Protein AF-A0A934VZW4-F1 (afdb_monomer_lite)

Foldseek 3Di:
DPVPVLVVCLVVLLCVLLVVLVVQCVVCVPPPVSNVVSVVVLVVQQVVLVVVDDSSNVSSVVSVVVVVVVVVCVVVVVVPPPPDD

Organism: NCBI:txid657651

Sequence (85 aa):
MPYDSQAFLVVIGVALLCGTAIWLWYLARHSFQARAIILILWLIGLAMSVILGGLYVIIMGAATVMLLLFLWLLLVSSRRWPWWL

Structure (mmCIF, N/CA/C/O backbone):
data_AF-A0A934VZW4-F1
#
_entry.id   AF-A0A934VZW4-F1
#
loop_
_atom_site.group_PDB
_atom_site.id
_atom_site.type_symbol
_atom_site.label_atom_id
_atom_site.label_alt_id
_atom_site.label_comp_id
_atom_site.label_asym_id
_atom_site.label_entity_id
_atom_site.label_seq_id
_atom_site.pdbx_PDB_ins_code
_atom_site.Cartn_x
_atom_site.Cartn_y
_atom_site.Cartn_z
_atom_site.occupancy
_atom_site.B_iso_or_equiv
_atom_site.auth_seq_id
_atom_site.auth_comp_id
_atom_site.auth_asym_id
_atom_site.auth_atom_id
_atom_site.pdbx_PDB_model_num
ATOM 1 N N . MET A 1 1 ? 7.530 -11.274 -27.736 1.00 51.34 1 MET A N 1
ATOM 2 C CA . MET A 1 1 ? 6.430 -10.596 -27.019 1.00 51.34 1 MET A CA 1
ATOM 3 C C . MET A 1 1 ? 6.784 -10.567 -25.529 1.00 51.34 1 MET A C 1
ATOM 5 O O . MET A 1 1 ? 6.596 -11.576 -24.873 1.00 51.34 1 MET A O 1
ATOM 9 N N . PRO A 1 2 ? 7.430 -9.503 -25.014 1.00 55.59 2 PRO A N 1
ATOM 10 C CA . PRO A 1 2 ? 7.923 -9.446 -23.626 1.00 55.59 2 PRO A CA 1
ATOM 11 C C . PRO A 1 2 ? 6.978 -8.745 -22.621 1.00 55.59 2 PRO A C 1
ATOM 13 O O . PRO A 1 2 ? 7.390 -8.474 -21.496 1.00 55.59 2 PRO A O 1
ATOM 16 N N . TYR A 1 3 ? 5.740 -8.415 -23.004 1.00 57.84 3 TYR A N 1
ATOM 17 C CA . TYR A 1 3 ? 4.828 -7.591 -22.190 1.00 57.84 3 TYR A CA 1
ATOM 18 C C . TYR A 1 3 ? 3.984 -8.398 -21.185 1.00 57.84 3 TYR A C 1
ATOM 20 O O . TYR A 1 3 ? 3.624 -7.875 -20.131 1.00 57.84 3 TYR A O 1
ATOM 28 N N . ASP A 1 4 ? 3.719 -9.678 -21.466 1.00 65.38 4 ASP A N 1
ATOM 29 C CA . ASP A 1 4 ? 2.828 -10.514 -20.647 1.00 65.38 4 ASP A CA 1
ATOM 30 C C . ASP A 1 4 ? 3.395 -10.805 -19.250 1.00 65.38 4 ASP A C 1
ATOM 32 O O . ASP A 1 4 ? 2.670 -10.776 -18.256 1.00 65.38 4 ASP A O 1
ATOM 36 N N . SER A 1 5 ? 4.709 -11.015 -19.140 1.00 70.88 5 SER A N 1
ATOM 37 C CA . SER A 1 5 ? 5.367 -11.305 -17.859 1.00 70.88 5 SER A CA 1
ATOM 38 C C . SER A 1 5 ? 5.350 -10.108 -16.905 1.00 70.88 5 SER A C 1
ATOM 40 O O . SER A 1 5 ? 5.168 -10.279 -15.700 1.00 70.88 5 SER A O 1
ATOM 42 N N . GLN A 1 6 ? 5.482 -8.888 -17.431 1.00 69.56 6 GLN A N 1
ATOM 43 C CA . GLN A 1 6 ? 5.433 -7.662 -16.631 1.00 69.56 6 GLN A CA 1
ATOM 44 C C . GLN A 1 6 ? 4.020 -7.389 -16.113 1.00 69.56 6 GLN A C 1
ATOM 46 O O . GLN A 1 6 ? 3.848 -7.088 -14.934 1.00 69.56 6 GLN A O 1
ATOM 51 N N . ALA A 1 7 ? 3.005 -7.555 -16.965 1.00 68.88 7 ALA A N 1
ATOM 52 C CA . ALA A 1 7 ? 1.609 -7.414 -16.564 1.00 68.88 7 ALA A CA 1
ATOM 53 C C . ALA A 1 7 ? 1.222 -8.437 -15.482 1.00 68.88 7 ALA A C 1
ATOM 55 O O . ALA A 1 7 ? 0.559 -8.088 -14.507 1.00 68.88 7 ALA A O 1
ATOM 56 N N . PHE A 1 8 ? 1.697 -9.680 -15.597 1.00 76.12 8 PHE A N 1
ATOM 57 C CA . PHE A 1 8 ? 1.434 -10.724 -14.607 1.00 76.12 8 PHE A CA 1
ATOM 58 C C . PHE A 1 8 ? 2.046 -10.398 -13.234 1.00 76.12 8 PHE A C 1
ATOM 60 O O . PHE A 1 8 ? 1.384 -10.541 -12.204 1.00 76.12 8 PHE A O 1
ATOM 67 N N . LEU A 1 9 ? 3.280 -9.879 -13.212 1.00 74.25 9 LEU A N 1
ATOM 68 C CA . LEU A 1 9 ? 3.941 -9.424 -11.984 1.00 74.25 9 LEU A CA 1
ATOM 69 C C . LEU A 1 9 ? 3.215 -8.239 -11.337 1.00 74.25 9 LEU A C 1
ATOM 71 O O . LEU A 1 9 ? 3.093 -8.194 -10.114 1.00 74.25 9 LEU A O 1
ATOM 75 N N . VAL A 1 10 ? 2.691 -7.311 -12.144 1.00 71.25 10 VAL A N 1
ATOM 76 C CA . VAL A 1 10 ? 1.872 -6.189 -11.659 1.00 71.25 10 VAL A CA 1
ATOM 77 C C . VAL A 1 10 ? 0.606 -6.702 -10.990 1.00 71.25 10 VAL A C 1
ATOM 79 O O . VAL A 1 10 ? 0.326 -6.323 -9.858 1.00 71.25 10 VAL A O 1
ATOM 82 N N . VAL A 1 11 ? -0.137 -7.592 -11.648 1.00 75.06 11 VAL A N 1
ATOM 83 C CA . VAL A 1 11 ? -1.400 -8.125 -11.116 1.00 75.06 11 VAL A CA 1
ATOM 84 C C . VAL A 1 11 ? -1.173 -8.877 -9.804 1.00 75.06 11 VAL A C 1
ATOM 86 O O . VAL A 1 11 ? -1.886 -8.636 -8.830 1.00 75.06 11 VAL A O 1
ATOM 89 N N . ILE A 1 12 ? -0.148 -9.731 -9.743 1.00 81.50 12 ILE A N 1
ATOM 90 C CA . ILE A 1 12 ? 0.209 -10.468 -8.523 1.00 81.50 12 ILE A CA 1
ATOM 91 C C . ILE A 1 12 ? 0.648 -9.509 -7.412 1.00 81.50 12 ILE A C 1
ATOM 93 O O . ILE A 1 12 ? 0.184 -9.635 -6.278 1.00 81.50 12 ILE A O 1
ATOM 97 N N . GLY A 1 13 ? 1.497 -8.530 -7.735 1.00 75.81 13 GLY A N 1
ATOM 98 C CA . GLY A 1 13 ? 1.970 -7.528 -6.783 1.00 75.81 13 GLY A CA 1
ATOM 99 C C . GLY A 1 13 ? 0.828 -6.703 -6.190 1.00 75.81 13 GLY A C 1
ATOM 100 O O . GLY A 1 13 ? 0.744 -6.563 -4.971 1.00 75.81 13 GLY A O 1
ATOM 101 N N . VAL A 1 14 ? -0.095 -6.219 -7.029 1.00 75.88 14 VAL A N 1
ATOM 102 C CA . VAL A 1 14 ? -1.284 -5.476 -6.580 1.00 75.88 14 VAL A CA 1
ATOM 103 C C . VAL A 1 14 ? -2.175 -6.361 -5.708 1.00 75.88 14 VAL A C 1
ATOM 105 O O . VAL A 1 14 ? -2.575 -5.933 -4.627 1.00 75.88 14 VAL A O 1
ATOM 108 N N . ALA A 1 15 ? -2.460 -7.598 -6.126 1.00 77.75 15 ALA A N 1
ATOM 109 C CA . ALA A 1 15 ? -3.321 -8.509 -5.372 1.00 77.75 15 ALA A CA 1
ATOM 110 C C . ALA A 1 15 ? -2.750 -8.837 -3.981 1.00 77.75 15 ALA A C 1
ATOM 112 O O . ALA A 1 15 ? -3.484 -8.808 -2.993 1.00 77.75 15 ALA A O 1
ATOM 113 N N . LEU A 1 16 ? -1.439 -9.085 -3.885 1.00 81.31 16 LEU A N 1
ATOM 114 C CA . LEU A 1 16 ? -0.745 -9.320 -2.615 1.00 81.31 16 LEU A CA 1
ATOM 115 C C . LEU A 1 16 ? -0.764 -8.081 -1.714 1.00 81.31 16 LEU A C 1
ATOM 117 O O . LEU A 1 16 ? -1.061 -8.198 -0.524 1.00 81.31 16 LEU A O 1
ATOM 121 N N . LEU A 1 17 ? -0.488 -6.894 -2.260 1.00 79.81 17 LEU A N 1
ATOM 122 C CA . LEU A 1 17 ? -0.488 -5.644 -1.493 1.00 79.81 17 LEU A CA 1
ATOM 123 C C . LEU A 1 17 ? -1.888 -5.276 -0.992 1.00 79.81 17 LEU A C 1
ATOM 125 O O . LEU A 1 17 ? -2.062 -4.964 0.183 1.00 79.81 17 LEU A O 1
ATOM 129 N N . CYS A 1 18 ? -2.907 -5.367 -1.847 1.00 78.81 18 CYS A N 1
ATOM 130 C CA . CYS A 1 18 ? -4.290 -5.126 -1.444 1.00 78.81 18 CYS A CA 1
ATOM 131 C C . CYS A 1 18 ? -4.785 -6.185 -0.449 1.00 78.81 18 CYS A C 1
ATOM 133 O O . CYS A 1 18 ? -5.402 -5.832 0.554 1.00 78.81 18 CYS A O 1
ATOM 135 N N . GLY A 1 19 ? -4.485 -7.467 -0.676 1.00 79.44 19 GLY A N 1
ATOM 136 C CA . GLY A 1 19 ? -4.877 -8.551 0.225 1.00 79.44 19 GLY A CA 1
ATOM 137 C C . GLY A 1 19 ? -4.261 -8.410 1.618 1.00 79.44 19 GLY A C 1
ATOM 138 O O . GLY A 1 19 ? -4.969 -8.498 2.621 1.00 79.44 19 GLY A O 1
ATOM 139 N N . THR A 1 20 ? -2.960 -8.115 1.693 1.00 80.50 20 THR A N 1
ATOM 140 C CA . THR A 1 20 ? -2.262 -7.884 2.970 1.00 80.50 20 THR A CA 1
ATOM 141 C C . THR A 1 20 ? -2.760 -6.629 3.679 1.00 80.50 20 THR A C 1
ATOM 143 O O . THR A 1 20 ? -2.979 -6.670 4.889 1.00 80.50 20 THR A O 1
ATOM 146 N N . ALA A 1 21 ? -3.025 -5.542 2.949 1.00 76.44 21 ALA A N 1
ATOM 147 C CA . ALA A 1 21 ? -3.597 -4.329 3.524 1.00 76.44 21 ALA A CA 1
ATOM 148 C C . ALA A 1 21 ? -4.993 -4.575 4.122 1.00 76.44 21 ALA A C 1
ATOM 150 O O . ALA A 1 21 ? -5.251 -4.151 5.248 1.00 76.44 21 ALA A O 1
ATOM 151 N N . ILE A 1 22 ? -5.872 -5.306 3.425 1.00 79.44 22 ILE A N 1
ATOM 152 C CA . ILE A 1 22 ? -7.212 -5.663 3.926 1.00 79.44 22 ILE A CA 1
ATOM 153 C C . ILE A 1 22 ? -7.108 -6.569 5.159 1.00 79.44 22 ILE A C 1
ATOM 155 O O . ILE A 1 22 ? -7.804 -6.343 6.151 1.00 79.44 22 ILE A O 1
ATOM 159 N N . TRP A 1 23 ? -6.217 -7.563 5.125 1.00 81.00 23 TRP A N 1
ATOM 160 C CA . TRP A 1 23 ? -5.984 -8.465 6.253 1.00 81.00 23 TRP A CA 1
ATOM 161 C C . TRP A 1 23 ? -5.514 -7.708 7.499 1.00 81.00 23 TRP A C 1
ATOM 163 O O . TRP A 1 23 ? -6.081 -7.864 8.583 1.00 81.00 23 TRP A O 1
ATOM 173 N N . LEU A 1 24 ? -4.514 -6.838 7.343 1.00 79.06 24 LEU A N 1
ATOM 174 C CA . LEU A 1 24 ? -3.995 -6.000 8.422 1.00 79.06 24 LEU A CA 1
ATOM 175 C C . LEU A 1 24 ? -5.059 -5.029 8.938 1.00 79.06 24 LEU A C 1
ATOM 177 O O . LEU A 1 24 ? -5.170 -4.834 10.146 1.00 79.06 24 LEU A O 1
ATOM 181 N N . TRP A 1 25 ? -5.884 -4.466 8.053 1.00 78.19 25 TRP A N 1
ATOM 182 C CA . TRP A 1 25 ? -6.987 -3.584 8.431 1.00 78.19 25 TRP A CA 1
ATOM 183 C C . TRP A 1 25 ? -8.047 -4.303 9.273 1.00 78.19 25 TRP A C 1
ATOM 185 O O . TRP A 1 25 ? -8.540 -3.749 10.258 1.00 78.19 25 TRP A O 1
ATOM 195 N N . TYR A 1 26 ? -8.367 -5.555 8.929 1.00 79.75 26 TYR A N 1
ATOM 196 C CA . TYR A 1 26 ? -9.270 -6.399 9.712 1.00 79.75 26 TYR A CA 1
ATOM 197 C C . TYR A 1 26 ? -8.683 -6.742 11.088 1.00 79.75 26 TYR A C 1
ATOM 199 O O . TYR A 1 26 ? -9.388 -6.669 12.097 1.00 79.75 26 TYR A O 1
ATOM 207 N N . LEU A 1 27 ? -7.382 -7.044 11.151 1.00 81.12 27 LEU A N 1
ATOM 208 C CA . LEU A 1 27 ? -6.674 -7.294 12.410 1.00 81.12 27 LEU A CA 1
ATOM 209 C C . LEU A 1 27 ? -6.640 -6.039 13.301 1.00 81.12 27 LEU A C 1
ATOM 211 O O . LEU A 1 27 ? -6.879 -6.105 14.505 1.00 81.12 27 LEU A O 1
ATOM 215 N N . ALA A 1 28 ? -6.424 -4.873 12.692 1.00 76.75 28 ALA A N 1
ATOM 216 C CA . ALA A 1 28 ? -6.367 -3.569 13.344 1.00 76.75 28 ALA A CA 1
ATOM 217 C C . ALA A 1 28 ? -7.750 -2.958 13.639 1.00 76.75 28 ALA A C 1
ATOM 219 O O . ALA A 1 28 ? -7.851 -1.781 14.002 1.00 76.75 28 ALA A O 1
ATOM 220 N N . ARG A 1 29 ? -8.847 -3.719 13.507 1.00 75.31 29 ARG A N 1
ATOM 221 C CA . ARG A 1 29 ? -10.206 -3.176 13.664 1.00 75.31 29 ARG A CA 1
ATOM 222 C C . ARG A 1 29 ? -10.456 -2.536 15.034 1.00 75.31 29 ARG A C 1
ATOM 224 O O . ARG A 1 29 ? -11.232 -1.589 15.100 1.00 75.31 29 ARG A O 1
ATOM 231 N N . HIS A 1 30 ? -9.778 -3.015 16.078 1.00 74.75 30 HIS A N 1
ATOM 232 C CA . HIS A 1 30 ? -9.969 -2.601 17.473 1.00 74.75 30 HIS A CA 1
ATOM 233 C C . HIS A 1 30 ? -9.067 -1.447 17.934 1.00 74.75 30 HIS A C 1
ATOM 235 O O . HIS A 1 30 ? -9.265 -0.942 19.032 1.00 74.75 30 HIS A O 1
ATOM 241 N N . SER A 1 31 ? -8.093 -1.002 17.129 1.00 77.44 31 SER A N 1
ATOM 242 C CA . SER A 1 31 ? -7.170 0.068 17.534 1.00 77.44 31 SER A CA 1
ATOM 243 C C . SER A 1 31 ? -6.905 1.070 16.414 1.00 77.44 31 SER A C 1
ATOM 245 O O . SER A 1 31 ? -6.404 0.726 15.343 1.00 77.44 31 SER A O 1
ATOM 247 N N . PHE A 1 32 ? -7.187 2.346 16.696 1.00 75.94 32 PHE A N 1
ATOM 248 C CA . PHE A 1 32 ? -6.870 3.460 15.798 1.00 75.94 32 PHE A CA 1
ATOM 249 C C . PHE A 1 32 ? -5.363 3.593 15.543 1.00 75.94 32 PHE A C 1
ATOM 251 O O . PHE A 1 32 ? -4.965 3.881 14.415 1.00 75.94 32 PHE A O 1
ATOM 258 N N . GLN A 1 33 ? -4.523 3.325 16.550 1.00 78.88 33 GLN A N 1
ATOM 259 C CA . GLN A 1 33 ? -3.066 3.354 16.389 1.00 78.88 33 GLN A CA 1
ATOM 260 C C . GLN A 1 33 ? -2.589 2.296 15.390 1.00 78.88 33 GLN A C 1
ATOM 262 O O . GLN A 1 33 ? -1.770 2.597 14.526 1.00 78.88 33 GLN A O 1
ATOM 267 N N . ALA A 1 34 ? -3.143 1.082 15.447 1.00 75.94 34 ALA A N 1
ATOM 268 C CA . ALA A 1 34 ? -2.771 0.014 14.522 1.00 75.94 34 ALA A CA 1
ATOM 269 C C . ALA A 1 34 ? -3.128 0.368 13.066 1.00 75.94 34 ALA A C 1
ATOM 271 O O . ALA A 1 34 ? -2.324 0.147 12.163 1.00 75.94 34 ALA A O 1
ATOM 272 N N . ARG A 1 35 ? -4.286 1.004 12.834 1.00 79.00 35 ARG A N 1
ATOM 273 C CA . ARG A 1 35 ? -4.669 1.501 11.498 1.00 79.00 35 ARG A CA 1
ATOM 274 C C . ARG A 1 35 ? -3.731 2.602 10.997 1.00 79.00 35 ARG A C 1
ATOM 276 O O . ARG A 1 35 ? -3.362 2.594 9.827 1.00 79.00 35 ARG A O 1
ATOM 283 N N . ALA A 1 36 ? -3.312 3.518 11.873 1.00 76.44 36 ALA A N 1
ATOM 284 C CA . ALA A 1 36 ? -2.362 4.574 11.523 1.00 76.44 36 ALA A CA 1
ATOM 285 C C . ALA A 1 36 ? -0.988 4.006 11.127 1.00 76.44 36 ALA A C 1
ATOM 287 O O . ALA A 1 36 ? -0.412 4.438 10.133 1.00 76.44 36 ALA A O 1
ATOM 288 N N . ILE A 1 37 ? -0.496 2.992 11.846 1.00 81.44 37 ILE A N 1
ATOM 289 C CA . ILE A 1 37 ? 0.772 2.315 11.532 1.00 81.44 37 ILE A CA 1
ATOM 290 C C . ILE A 1 37 ? 0.714 1.640 10.156 1.00 81.44 37 ILE A C 1
ATOM 292 O O . ILE A 1 37 ? 1.666 1.756 9.387 1.00 81.44 37 ILE A O 1
ATOM 296 N N . ILE A 1 38 ? -0.406 0.995 9.811 1.00 82.50 38 ILE A N 1
ATOM 297 C CA . ILE A 1 38 ? -0.605 0.393 8.482 1.00 82.50 38 ILE A CA 1
ATOM 298 C C . ILE A 1 38 ? -0.514 1.463 7.389 1.00 82.50 38 ILE A C 1
ATOM 300 O O . ILE A 1 38 ? 0.190 1.265 6.404 1.00 82.50 38 ILE A O 1
ATOM 304 N N . LEU A 1 39 ? -1.169 2.613 7.576 1.00 78.88 39 LEU A N 1
ATOM 305 C CA . LEU A 1 39 ? -1.104 3.720 6.616 1.00 78.88 39 LEU A CA 1
ATOM 306 C C . LEU A 1 39 ? 0.313 4.291 6.478 1.00 78.88 39 LEU A C 1
ATOM 308 O O . LEU A 1 39 ? 0.735 4.592 5.365 1.00 78.88 39 LEU A O 1
ATOM 312 N N . ILE A 1 40 ? 1.061 4.404 7.580 1.00 80.12 40 ILE A N 1
ATOM 313 C CA . ILE A 1 40 ? 2.457 4.867 7.566 1.00 80.12 40 ILE A CA 1
ATOM 314 C C . ILE A 1 40 ? 3.34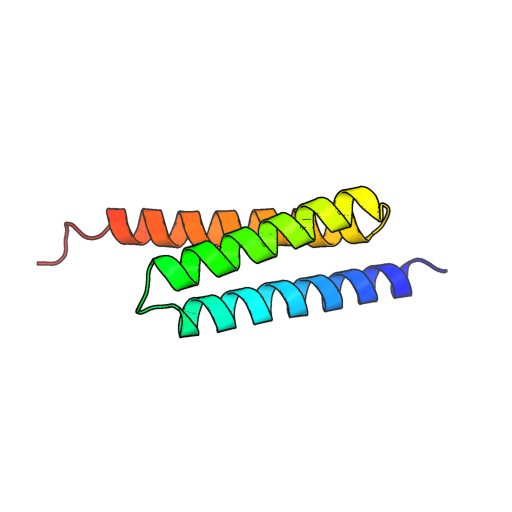6 3.880 6.804 1.00 80.12 40 ILE A C 1
ATOM 316 O O . ILE A 1 40 ? 4.072 4.287 5.900 1.00 80.12 40 ILE A O 1
ATOM 320 N N . LEU A 1 41 ? 3.263 2.583 7.120 1.00 80.12 41 LEU A N 1
ATOM 321 C CA . LEU A 1 41 ? 3.995 1.527 6.408 1.00 80.12 41 LEU A CA 1
ATOM 322 C C . LEU A 1 41 ? 3.680 1.543 4.912 1.00 80.12 41 LEU A C 1
ATOM 324 O O . LEU A 1 41 ? 4.560 1.345 4.074 1.00 80.12 41 LEU A O 1
ATOM 328 N N . TRP A 1 42 ? 2.429 1.830 4.575 1.00 83.12 42 TRP A N 1
ATOM 329 C CA . TRP A 1 42 ? 1.986 1.874 3.199 1.00 83.12 42 TRP A CA 1
ATOM 330 C C . TRP A 1 42 ? 2.474 3.119 2.445 1.00 83.12 42 TRP A C 1
ATOM 332 O O . TRP A 1 42 ? 2.936 2.998 1.310 1.00 83.12 42 TRP A O 1
ATOM 342 N N . LEU A 1 43 ? 2.493 4.287 3.098 1.00 77.31 43 LEU A N 1
ATOM 343 C CA . LEU A 1 43 ? 3.127 5.507 2.583 1.00 77.31 43 LEU A CA 1
ATOM 344 C C . LEU A 1 43 ? 4.631 5.325 2.354 1.00 77.31 43 LEU A C 1
ATOM 346 O O . LEU A 1 43 ? 5.152 5.796 1.345 1.00 77.31 43 LEU A O 1
ATOM 350 N N . ILE A 1 44 ? 5.325 4.614 3.247 1.00 82.50 44 ILE A N 1
ATOM 351 C CA . ILE A 1 44 ? 6.747 4.284 3.076 1.00 82.50 44 ILE A CA 1
ATOM 352 C C . ILE A 1 44 ? 6.943 3.410 1.834 1.00 82.50 44 ILE A C 1
ATOM 354 O O . ILE A 1 44 ? 7.821 3.694 1.019 1.00 82.50 44 ILE A O 1
ATOM 358 N N . GLY A 1 45 ? 6.104 2.386 1.645 1.00 79.38 45 GLY A N 1
ATOM 359 C CA . GLY A 1 45 ? 6.129 1.567 0.431 1.00 79.38 45 GLY A CA 1
ATOM 360 C C . GLY A 1 45 ? 5.881 2.393 -0.835 1.00 79.38 45 GLY A C 1
ATOM 361 O O . GLY A 1 45 ? 6.529 2.171 -1.857 1.00 79.38 45 GLY A O 1
ATOM 362 N N . LEU A 1 46 ? 4.975 3.373 -0.768 1.00 79.44 46 LEU A N 1
ATOM 363 C CA . LEU A 1 46 ? 4.670 4.271 -1.880 1.00 79.44 46 LEU A CA 1
ATOM 364 C C . LEU A 1 46 ? 5.884 5.146 -2.203 1.00 79.44 46 LEU A C 1
ATOM 366 O O . LEU A 1 46 ? 6.314 5.186 -3.353 1.00 79.44 46 LEU A O 1
ATOM 370 N N . ALA A 1 47 ? 6.504 5.761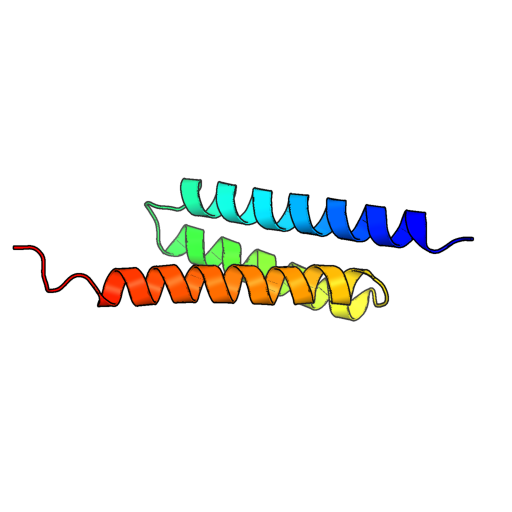 -1.198 1.00 76.69 47 ALA A N 1
ATOM 371 C CA . ALA A 1 47 ? 7.721 6.549 -1.374 1.00 76.69 47 ALA A CA 1
ATOM 372 C C . ALA A 1 47 ? 8.866 5.713 -1.972 1.00 76.69 47 ALA A C 1
ATOM 374 O O . ALA A 1 47 ? 9.515 6.145 -2.923 1.00 76.69 47 ALA A O 1
ATOM 375 N N . MET A 1 48 ? 9.059 4.482 -1.489 1.00 76.44 48 MET A N 1
ATOM 376 C CA . MET A 1 48 ? 10.043 3.551 -2.051 1.00 76.44 48 MET A CA 1
ATOM 377 C C . MET A 1 48 ? 9.731 3.187 -3.504 1.00 76.44 48 MET A C 1
ATOM 379 O O . MET A 1 48 ? 10.645 3.098 -4.317 1.00 76.44 48 MET A O 1
ATOM 383 N N . SER A 1 49 ? 8.456 3.042 -3.872 1.00 78.06 49 SER A N 1
ATOM 384 C CA . SER A 1 49 ? 8.079 2.750 -5.259 1.00 78.06 49 SER A CA 1
ATOM 385 C C . SER A 1 49 ? 8.468 3.868 -6.227 1.00 78.06 49 SER A C 1
ATOM 387 O O . SER A 1 49 ? 8.920 3.575 -7.332 1.00 78.06 49 SER A O 1
ATOM 389 N N . VAL A 1 50 ? 8.372 5.133 -5.796 1.00 77.00 50 VAL A N 1
ATOM 390 C CA . VAL A 1 50 ? 8.806 6.307 -6.576 1.00 77.00 50 VAL A CA 1
ATOM 391 C C . VAL A 1 50 ? 10.316 6.280 -6.800 1.00 77.00 50 VAL A C 1
ATOM 393 O O . VAL A 1 50 ? 10.769 6.574 -7.902 1.00 77.00 50 VAL A O 1
ATOM 396 N N . ILE A 1 51 ? 11.082 5.886 -5.779 1.00 78.38 51 ILE A N 1
ATOM 397 C CA . ILE A 1 51 ? 12.547 5.795 -5.845 1.00 78.38 51 ILE A CA 1
ATOM 398 C C . ILE A 1 51 ? 12.991 4.649 -6.761 1.00 78.38 51 ILE A C 1
ATOM 400 O O . ILE A 1 51 ? 13.900 4.835 -7.566 1.00 78.38 51 ILE A O 1
ATOM 404 N N . LEU A 1 52 ? 12.361 3.472 -6.658 1.00 74.38 52 LEU A N 1
ATOM 405 C CA . LEU A 1 52 ? 12.710 2.322 -7.500 1.00 74.38 52 LEU A CA 1
ATOM 406 C C . LEU A 1 52 ? 12.334 2.530 -8.976 1.00 74.38 52 LEU A C 1
ATOM 408 O O . LEU A 1 52 ? 12.997 1.970 -9.846 1.00 74.38 52 LEU A O 1
ATOM 412 N N . GLY A 1 53 ? 11.310 3.340 -9.266 1.00 66.00 53 GLY A N 1
ATOM 413 C CA . GLY A 1 53 ? 10.888 3.657 -10.631 1.00 66.00 53 GLY A CA 1
ATOM 414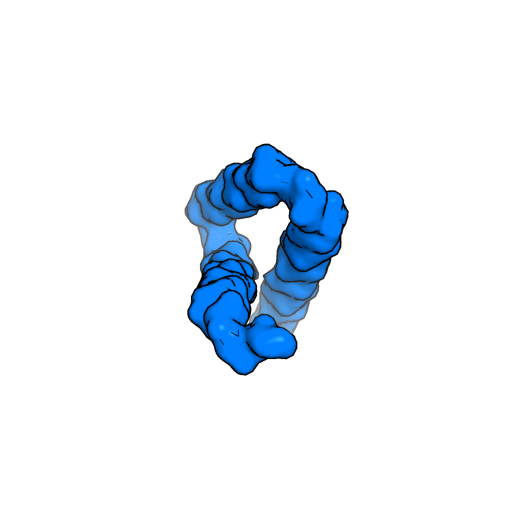 C C . GLY A 1 53 ? 10.365 2.448 -11.431 1.00 66.00 53 GLY A C 1
ATOM 415 O O . GLY A 1 53 ? 10.451 1.290 -11.025 1.00 66.00 53 GLY A O 1
ATOM 416 N N . GLY A 1 54 ? 9.761 2.706 -12.594 1.00 75.75 54 GLY A N 1
ATOM 417 C CA . GLY A 1 54 ? 9.241 1.654 -13.482 1.00 75.75 54 GLY A CA 1
ATOM 418 C C . GLY A 1 54 ? 7.867 1.102 -13.071 1.00 75.75 54 GLY A C 1
ATOM 419 O O . GLY A 1 54 ? 6.946 1.861 -12.774 1.00 75.75 54 GLY A O 1
ATOM 420 N N . LEU A 1 55 ? 7.705 -0.227 -13.079 1.00 65.88 55 LEU A N 1
ATOM 421 C CA . LEU A 1 55 ? 6.426 -0.920 -12.822 1.00 65.88 55 LEU A CA 1
ATOM 422 C C . LEU A 1 55 ? 5.899 -0.734 -11.391 1.00 65.88 55 LEU A C 1
ATOM 424 O O . LEU A 1 55 ? 4.688 -0.737 -11.172 1.00 65.88 55 LEU A O 1
ATOM 428 N N . TYR A 1 56 ? 6.791 -0.546 -10.416 1.00 68.31 56 TYR A N 1
ATOM 429 C CA . TYR A 1 56 ? 6.424 -0.452 -9.001 1.00 68.31 56 TYR A CA 1
ATOM 430 C C . TYR A 1 56 ? 5.578 0.783 -8.677 1.00 68.31 56 TYR A C 1
ATOM 432 O O . TYR A 1 56 ? 4.670 0.688 -7.852 1.00 68.31 56 TYR A O 1
ATOM 440 N N . VAL A 1 57 ? 5.809 1.909 -9.362 1.00 77.81 57 VAL A N 1
ATOM 441 C CA . VAL A 1 57 ? 4.987 3.126 -9.221 1.00 77.81 57 VAL A CA 1
ATOM 442 C C . VAL A 1 57 ? 3.557 2.878 -9.689 1.00 77.81 57 VAL A C 1
ATOM 444 O O . VAL A 1 57 ? 2.613 3.337 -9.055 1.00 77.81 57 VAL A O 1
ATOM 447 N N . ILE A 1 58 ? 3.385 2.125 -10.778 1.00 73.94 58 ILE A N 1
ATOM 448 C CA . ILE A 1 58 ? 2.065 1.826 -11.344 1.00 73.94 58 ILE A CA 1
ATOM 449 C C . ILE A 1 58 ? 1.299 0.882 -10.407 1.00 73.94 58 ILE A C 1
ATOM 451 O O . ILE A 1 58 ? 0.135 1.136 -10.100 1.00 73.94 58 ILE A O 1
ATOM 455 N N . ILE A 1 59 ? 1.971 -0.155 -9.891 1.00 71.69 59 ILE A N 1
ATOM 456 C CA . ILE A 1 59 ? 1.425 -1.098 -8.900 1.00 71.69 59 ILE A CA 1
ATOM 457 C C . ILE A 1 59 ? 0.974 -0.355 -7.640 1.00 71.69 59 ILE A C 1
ATOM 459 O O . ILE A 1 59 ? -0.178 -0.479 -7.219 1.00 71.69 59 ILE A O 1
ATOM 463 N N . MET A 1 60 ? 1.869 0.441 -7.047 1.00 77.06 60 MET A N 1
ATOM 464 C CA . MET A 1 60 ? 1.569 1.162 -5.813 1.00 77.06 60 MET A CA 1
ATOM 465 C C . MET A 1 60 ? 0.544 2.265 -6.034 1.00 77.06 60 MET A C 1
ATOM 467 O O . MET A 1 60 ? -0.347 2.418 -5.206 1.00 77.06 60 MET A O 1
ATOM 471 N N . GLY A 1 61 ? 0.588 2.985 -7.154 1.00 76.06 61 GLY A N 1
ATOM 472 C CA . GLY A 1 61 ? -0.408 3.997 -7.503 1.00 76.06 61 GLY A CA 1
ATOM 473 C C . GLY A 1 61 ? -1.815 3.410 -7.624 1.00 76.06 61 GLY A C 1
ATOM 474 O O . GLY A 1 61 ? -2.745 3.915 -6.995 1.00 76.06 61 GLY A O 1
ATOM 475 N N . ALA A 1 62 ? -1.965 2.297 -8.351 1.00 73.19 62 ALA A N 1
ATOM 476 C CA . ALA A 1 62 ? -3.242 1.597 -8.483 1.00 73.19 62 ALA A CA 1
ATOM 477 C C . ALA A 1 62 ? -3.758 1.085 -7.127 1.00 73.19 62 ALA A C 1
ATOM 479 O O . ALA A 1 62 ? -4.915 1.326 -6.775 1.00 73.19 62 ALA A O 1
ATOM 480 N N . ALA A 1 63 ? -2.888 0.456 -6.328 1.00 74.25 63 ALA A N 1
ATOM 481 C CA . ALA A 1 63 ? -3.232 0.014 -4.978 1.00 74.25 63 ALA A CA 1
ATOM 482 C C . ALA A 1 63 ? -3.650 1.196 -4.082 1.00 74.25 63 ALA A C 1
ATOM 484 O O . ALA A 1 63 ? -4.602 1.074 -3.306 1.00 74.25 63 ALA A O 1
ATOM 485 N N . THR A 1 64 ? -2.983 2.350 -4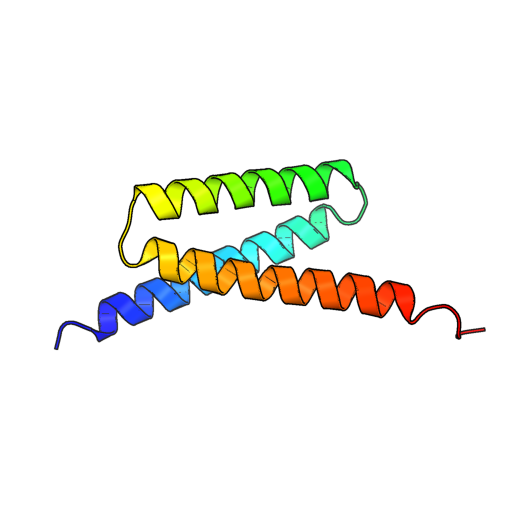.225 1.00 78.75 64 THR A N 1
ATOM 486 C CA . THR A 1 64 ? -3.265 3.574 -3.459 1.00 78.75 64 THR A CA 1
ATOM 487 C C . THR A 1 64 ? -4.686 4.057 -3.701 1.00 78.75 64 THR A C 1
ATOM 489 O O . THR A 1 64 ? -5.445 4.240 -2.752 1.00 78.75 64 THR A O 1
ATOM 492 N N . VAL A 1 65 ? -5.074 4.188 -4.972 1.00 79.56 65 VAL A N 1
ATOM 493 C CA . VAL A 1 65 ? -6.434 4.582 -5.367 1.00 79.56 65 VAL A CA 1
ATOM 494 C C . VAL A 1 65 ? -7.469 3.598 -4.820 1.00 79.56 65 VAL A C 1
ATOM 496 O O . VAL A 1 65 ? -8.497 4.021 -4.293 1.00 79.56 65 VAL A O 1
ATOM 499 N N . MET A 1 66 ? -7.188 2.293 -4.880 1.00 76.25 66 MET A N 1
ATOM 500 C CA . MET A 1 66 ? -8.105 1.251 -4.412 1.00 76.25 66 MET A CA 1
ATOM 501 C C . MET A 1 66 ? -8.366 1.321 -2.903 1.00 76.25 66 MET A C 1
ATOM 503 O O . MET A 1 66 ? -9.521 1.265 -2.478 1.00 76.25 66 MET A O 1
ATOM 507 N N . LEU A 1 67 ? -7.331 1.495 -2.075 1.00 78.88 67 LEU A N 1
ATOM 508 C CA . LEU A 1 67 ? -7.548 1.648 -0.632 1.00 78.88 67 LEU A CA 1
ATOM 509 C C . LEU A 1 67 ? -8.155 3.008 -0.297 1.00 78.88 67 LEU A C 1
ATOM 511 O O . LEU A 1 67 ? -8.901 3.107 0.665 1.00 78.88 67 LEU A O 1
ATOM 515 N N . LEU A 1 68 ? -7.849 4.061 -1.057 1.00 79.81 68 LEU A N 1
ATOM 516 C CA . LEU A 1 68 ? -8.430 5.383 -0.827 1.00 79.81 68 LEU A CA 1
ATOM 517 C C . LEU A 1 68 ? -9.937 5.354 -1.111 1.00 79.81 68 LEU A C 1
ATOM 519 O O . LEU A 1 68 ? -10.718 5.867 -0.313 1.00 79.81 68 LEU A O 1
ATOM 523 N N . LEU A 1 69 ? -10.355 4.647 -2.165 1.00 81.50 69 LEU A N 1
ATOM 524 C CA . LEU A 1 69 ? -11.757 4.309 -2.417 1.00 81.50 69 LEU A CA 1
ATOM 525 C C . LEU A 1 69 ? -12.348 3.446 -1.296 1.00 81.50 69 LEU A C 1
ATOM 527 O O . LEU A 1 69 ? -13.458 3.716 -0.849 1.00 81.50 69 LEU A O 1
ATOM 531 N N . PHE A 1 70 ? -11.618 2.446 -0.799 1.00 78.94 70 PHE A N 1
ATOM 532 C CA . PHE A 1 70 ? -12.063 1.612 0.322 1.00 78.94 70 PHE A CA 1
ATOM 533 C C . PHE A 1 70 ? -12.261 2.419 1.616 1.00 78.94 70 PHE A C 1
ATOM 535 O O . PHE A 1 70 ? -13.287 2.286 2.283 1.00 78.94 70 PHE A O 1
ATOM 542 N N . LEU A 1 71 ? -11.324 3.309 1.951 1.00 79.44 71 LEU A N 1
ATOM 543 C CA . LEU A 1 71 ? -11.432 4.240 3.073 1.00 79.44 71 LEU A CA 1
ATOM 544 C C . LEU A 1 71 ? -12.598 5.200 2.881 1.00 79.44 71 LEU A C 1
ATOM 546 O O . LEU A 1 71 ? -13.346 5.437 3.826 1.00 79.44 71 LEU A O 1
ATOM 550 N N . TRP A 1 72 ? -12.770 5.730 1.670 1.00 79.19 72 TRP A N 1
ATOM 551 C CA . TRP A 1 72 ? -13.881 6.611 1.337 1.00 79.19 72 TRP A CA 1
ATOM 552 C C . TRP A 1 72 ? -15.222 5.893 1.499 1.00 79.19 72 TRP A C 1
ATOM 554 O O . TRP A 1 72 ? -16.121 6.438 2.130 1.00 79.19 72 TRP A O 1
ATOM 564 N N . LEU A 1 73 ? -15.341 4.648 1.030 1.00 81.44 73 LEU A N 1
ATOM 565 C CA . LEU A 1 73 ? -16.525 3.811 1.229 1.00 81.44 73 LEU A CA 1
ATOM 566 C C . LEU A 1 73 ? -16.782 3.527 2.710 1.00 81.44 73 LEU A C 1
ATOM 568 O O . LEU A 1 73 ? -17.923 3.641 3.144 1.00 81.44 73 LEU A O 1
ATOM 572 N N . LEU A 1 74 ? -15.752 3.223 3.505 1.00 73.69 74 LEU A N 1
ATOM 573 C CA . LEU A 1 74 ? -15.888 3.058 4.956 1.00 73.69 74 LEU A CA 1
ATOM 574 C C . LEU A 1 74 ? -16.364 4.350 5.635 1.00 73.69 74 LEU A C 1
ATOM 576 O O . LEU A 1 74 ? -17.272 4.307 6.460 1.00 73.69 74 LEU A O 1
ATOM 580 N N . LEU A 1 75 ? -15.802 5.503 5.267 1.00 71.38 75 LEU A N 1
ATOM 581 C CA . LEU A 1 75 ? -16.190 6.815 5.796 1.00 71.38 75 LEU A CA 1
ATOM 582 C C . LEU A 1 75 ? -17.614 7.211 5.391 1.00 71.38 75 LEU A C 1
ATOM 584 O O . LEU A 1 75 ? -18.383 7.687 6.226 1.00 71.38 75 LEU A O 1
ATOM 588 N N . VAL A 1 76 ? -17.983 7.003 4.127 1.00 72.12 76 VAL A N 1
ATOM 589 C CA . VAL A 1 76 ? -19.334 7.252 3.607 1.00 72.12 76 VAL A CA 1
ATOM 590 C C . VAL A 1 76 ? -20.337 6.294 4.238 1.00 72.12 76 VAL A C 1
ATOM 592 O O . VAL A 1 76 ? -21.417 6.730 4.629 1.00 72.12 76 VAL A O 1
ATOM 595 N N . SER A 1 77 ? -19.981 5.019 4.404 1.00 67.56 77 SER A N 1
ATOM 596 C CA . SER A 1 77 ? -20.801 4.035 5.112 1.00 67.56 77 SER A CA 1
ATOM 597 C C . SER A 1 77 ? -20.992 4.428 6.578 1.00 67.56 77 SER A C 1
ATOM 599 O O . SER A 1 77 ? -22.112 4.363 7.075 1.00 67.56 77 SER A O 1
ATOM 601 N N . SER A 1 78 ? -19.947 4.921 7.253 1.00 59.53 78 SER A N 1
ATOM 602 C CA . SER A 1 78 ? -20.053 5.459 8.616 1.00 59.53 78 SER A CA 1
ATOM 603 C C . SER A 1 78 ? -20.903 6.731 8.693 1.00 59.53 78 SER A C 1
ATOM 605 O O . SER A 1 78 ? -21.616 6.917 9.672 1.00 59.53 78 SER A O 1
ATOM 607 N N . ARG A 1 79 ? -20.882 7.603 7.674 1.00 56.69 79 ARG A N 1
ATOM 608 C CA . ARG A 1 79 ? -21.750 8.798 7.613 1.00 56.69 79 ARG A CA 1
ATOM 609 C C . ARG A 1 79 ? -23.193 8.501 7.205 1.00 56.69 79 ARG A C 1
ATOM 611 O O . ARG A 1 79 ? -24.056 9.338 7.448 1.00 56.69 79 ARG A O 1
ATOM 618 N N . ARG A 1 80 ? -23.474 7.349 6.589 1.00 51.59 80 ARG A N 1
ATOM 619 C CA . ARG A 1 80 ? -24.834 6.905 6.227 1.00 51.59 80 ARG A CA 1
ATOM 620 C C . ARG A 1 80 ? -25.553 6.136 7.346 1.00 51.59 80 ARG A C 1
ATOM 622 O O . ARG A 1 80 ? -26.672 5.686 7.131 1.00 51.59 80 ARG A O 1
ATOM 629 N N . TRP A 1 81 ? -24.965 6.056 8.542 1.00 46.75 81 TRP A N 1
ATOM 630 C CA . TRP A 1 81 ? -25.593 5.533 9.764 1.00 46.75 81 TRP A CA 1
ATOM 631 C C . TRP A 1 81 ? -26.096 6.630 10.738 1.00 46.75 81 TRP A C 1
ATOM 633 O O . TRP A 1 81 ? -25.669 6.674 11.888 1.00 46.75 81 TRP A O 1
ATOM 643 N N . PRO A 1 82 ? -27.007 7.532 10.320 1.00 49.47 82 PRO A N 1
ATOM 644 C CA . PRO A 1 82 ? -27.953 8.119 11.276 1.00 49.47 82 PRO A CA 1
ATOM 645 C C . PRO A 1 82 ? -29.386 7.569 11.169 1.00 49.47 82 PRO A C 1
ATOM 647 O O . PRO A 1 82 ? -30.247 8.047 11.896 1.00 49.47 82 PRO A O 1
ATOM 650 N N . TRP A 1 83 ? -29.675 6.599 10.288 1.00 43.12 83 TRP A N 1
ATOM 651 C CA . TRP A 1 83 ? -31.066 6.291 9.889 1.00 43.12 83 TRP A CA 1
ATOM 652 C C . TRP A 1 83 ? -31.546 4.843 10.099 1.00 43.12 83 TRP A C 1
ATOM 654 O O . TRP A 1 83 ? -32.514 4.425 9.474 1.00 43.12 83 TRP A O 1
ATOM 664 N N . TRP A 1 84 ? -30.914 4.099 11.002 1.00 40.56 84 TRP A N 1
ATOM 665 C CA . TRP A 1 84 ? -31.510 2.923 11.654 1.00 40.56 84 TRP A CA 1
ATOM 666 C C . TRP A 1 84 ? -31.330 3.177 13.161 1.00 40.56 84 TRP A C 1
ATOM 668 O O . TRP A 1 84 ? -30.198 3.114 13.635 1.00 40.56 84 TRP A O 1
ATOM 678 N N . LEU A 1 85 ? -32.270 3.822 13.869 1.00 42.03 85 LEU A N 1
ATOM 679 C CA . LEU A 1 85 ? -33.524 3.235 14.378 1.00 42.03 85 LEU A CA 1
ATOM 680 C C . LEU A 1 85 ? -33.295 1.840 14.965 1.00 42.03 85 LEU A C 1
ATOM 682 O O . LEU A 1 85 ? -33.067 0.907 14.165 1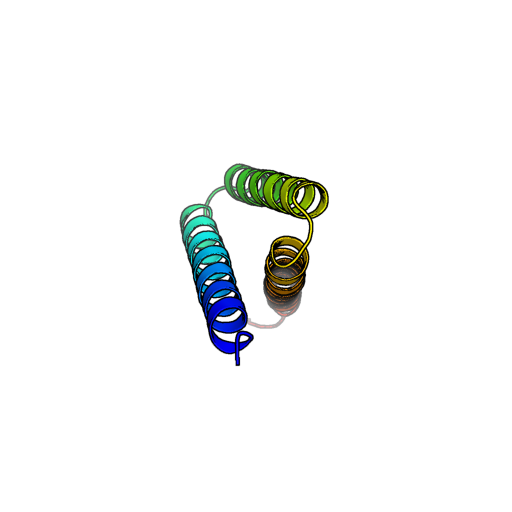.00 42.03 85 LEU A O 1
#

Radius of gyration: 15.65 Å; chains: 1; bounding bo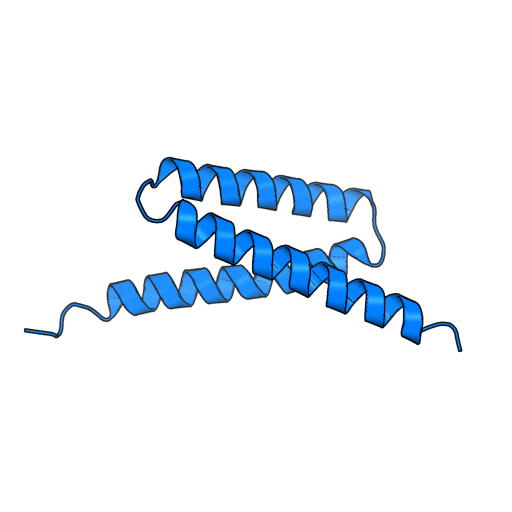x: 46×20×45 Å

Secondary structure (DSSP, 8-state):
--SHHHHHHHHHHHHHHHHHHHHHHHHGGG-HHHHHHHHHHHHHHHHHHHHH-THHHHHHHHHHHHHHHHHHHHHHHHHTTT---

pLDDT: mean 73.25, std 9.87, range [40.56, 83.12]